Protein AF-A0A1M7P3S8-F1 (afdb_monomer_lite)

Sequence (87 aa):
MSAIEVIIKEQTYRIIRNDADNYTFSVFNYATCHIITKNDFGIWKRVQHLFGTEIIPIDEIGDIIDNEYTPWPANEVQPSFRKRMEH

pLDDT: mean 81.93, std 18.0, range [40.25, 96.56]

Secondary structure (DSSP, 8-state):
--EEEEEETTEEEEEEE-TT-TTEEEEE-SS-EEEEEE-TTS-EEEEEEEE-SPPP-HHHHHHHHHHHH-SSS--------------

Structure (mmCIF, N/CA/C/O backbone):
data_AF-A0A1M7P3S8-F1
#
_entry.id   AF-A0A1M7P3S8-F1
#
loop_
_atom_site.group_PDB
_atom_site.id
_atom_site.type_symbol
_atom_site.label_atom_id
_atom_site.label_alt_id
_atom_site.label_comp_id
_atom_site.label_asym_id
_atom_site.label_entity_id
_atom_site.label_seq_id
_atom_site.pdbx_PDB_ins_code
_atom_site.Cartn_x
_atom_site.Cartn_y
_atom_site.Cartn_z
_atom_site.occupancy
_atom_site.B_iso_or_equiv
_atom_site.auth_seq_id
_atom_site.auth_comp_id
_atom_site.auth_asym_id
_atom_site.auth_atom_id
_atom_site.pdbx_PDB_model_num
ATOM 1 N N . MET A 1 1 ? 4.603 -16.430 -3.264 1.00 58.03 1 MET A N 1
ATOM 2 C CA . MET A 1 1 ? 4.200 -15.054 -2.921 1.00 58.03 1 MET A CA 1
ATOM 3 C C . MET A 1 1 ? 4.493 -14.813 -1.451 1.00 58.03 1 MET A C 1
ATOM 5 O O . MET A 1 1 ? 3.849 -15.426 -0.605 1.00 58.03 1 MET A O 1
ATOM 9 N N . SER A 1 2 ? 5.510 -14.007 -1.145 1.00 74.75 2 SER A N 1
ATOM 10 C CA . SER A 1 2 ? 5.759 -13.524 0.216 1.00 74.75 2 SER A CA 1
ATOM 11 C C . SER A 1 2 ? 4.763 -12.410 0.539 1.00 74.75 2 SER A C 1
ATOM 13 O O . SER A 1 2 ? 4.479 -11.564 -0.309 1.00 74.75 2 SER A O 1
ATOM 15 N N . ALA A 1 3 ? 4.218 -12.432 1.750 1.00 86.69 3 ALA A N 1
ATOM 16 C CA . ALA A 1 3 ? 3.352 -11.383 2.265 1.00 86.69 3 ALA A CA 1
ATOM 17 C C . ALA A 1 3 ? 3.923 -10.895 3.594 1.00 86.69 3 ALA A C 1
ATOM 19 O O . ALA A 1 3 ? 4.403 -11.715 4.377 1.00 86.69 3 ALA A O 1
ATOM 20 N N . ILE A 1 4 ? 3.842 -9.591 3.840 1.00 92.06 4 ILE A N 1
ATOM 21 C CA . ILE A 1 4 ? 4.091 -9.013 5.162 1.00 92.06 4 ILE A CA 1
ATOM 22 C C . ILE A 1 4 ? 2.769 -8.518 5.741 1.00 92.06 4 ILE A C 1
ATOM 24 O O . ILE A 1 4 ? 1.882 -8.077 5.003 1.00 92.06 4 ILE A O 1
ATOM 28 N N . GLU A 1 5 ? 2.634 -8.615 7.056 1.00 95.25 5 GLU A N 1
ATOM 29 C CA . GLU A 1 5 ? 1.499 -8.077 7.799 1.00 95.25 5 GLU A CA 1
ATOM 30 C C . GLU A 1 5 ? 2.010 -7.003 8.749 1.00 95.25 5 GLU A C 1
ATOM 32 O O . GLU A 1 5 ? 2.964 -7.227 9.493 1.00 95.25 5 GLU A O 1
ATOM 37 N N . VAL A 1 6 ? 1.390 -5.828 8.700 1.00 94.56 6 VAL A N 1
ATOM 38 C CA . VAL A 1 6 ? 1.800 -4.664 9.486 1.00 94.56 6 VAL A CA 1
ATOM 39 C C . VAL A 1 6 ? 0.599 -4.003 10.132 1.00 94.56 6 VAL A C 1
ATOM 41 O O . VAL A 1 6 ? -0.501 -4.015 9.583 1.00 94.56 6 VAL A O 1
ATOM 44 N N . ILE A 1 7 ? 0.812 -3.420 11.309 1.00 95.19 7 ILE A N 1
ATOM 45 C CA . ILE A 1 7 ? -0.223 -2.694 12.043 1.00 95.19 7 ILE A CA 1
ATOM 46 C C . ILE A 1 7 ? 0.061 -1.203 11.908 1.00 95.19 7 ILE A C 1
ATOM 48 O O . ILE A 1 7 ? 1.110 -0.727 12.336 1.00 95.19 7 ILE A O 1
ATOM 52 N N . ILE A 1 8 ? -0.887 -0.470 11.331 1.00 93.56 8 ILE A N 1
ATOM 53 C CA . ILE A 1 8 ? -0.812 0.977 11.135 1.00 93.56 8 ILE A CA 1
ATOM 54 C C . ILE A 1 8 ? -2.113 1.590 11.644 1.00 93.56 8 ILE A C 1
ATOM 56 O O . ILE A 1 8 ? -3.189 1.221 11.179 1.00 93.56 8 ILE A O 1
ATOM 60 N N . LYS A 1 9 ? -2.024 2.530 12.596 1.00 90.44 9 LYS A N 1
ATOM 61 C CA . LYS A 1 9 ? -3.190 3.210 13.202 1.00 90.44 9 LYS A CA 1
ATOM 62 C C . LYS A 1 9 ? -4.282 2.224 13.644 1.00 90.44 9 LYS A C 1
ATOM 64 O O . LYS A 1 9 ? -5.443 2.377 13.286 1.00 90.44 9 LYS A O 1
ATOM 69 N N . GLU A 1 10 ? -3.873 1.189 14.380 1.00 91.62 10 GLU A N 1
ATOM 70 C CA . GLU A 1 10 ? -4.749 0.124 14.905 1.00 91.62 10 GLU A CA 1
ATOM 71 C C . GLU A 1 10 ? -5.399 -0.775 13.837 1.00 91.62 10 GLU A C 1
ATOM 73 O O . GLU A 1 10 ? -6.219 -1.630 14.163 1.00 91.62 10 GLU A O 1
ATOM 78 N N . GLN A 1 11 ? -5.005 -0.643 12.568 1.00 93.62 11 GLN A N 1
ATOM 79 C CA . GLN A 1 11 ? -5.473 -1.498 11.483 1.00 93.62 11 GLN A CA 1
ATOM 80 C C . GLN A 1 11 ? -4.367 -2.418 10.982 1.00 93.62 11 GLN A C 1
ATOM 82 O O . GLN A 1 11 ? -3.238 -1.985 10.751 1.00 93.62 11 GLN A O 1
ATOM 87 N N . THR A 1 12 ? -4.712 -3.683 10.761 1.00 96.19 12 THR A N 1
ATOM 88 C CA . THR A 1 12 ? -3.803 -4.659 10.157 1.00 96.19 12 THR A CA 1
ATOM 89 C C . THR A 1 12 ? -3.914 -4.610 8.641 1.00 96.19 12 THR A C 1
ATOM 91 O O . THR A 1 12 ? -4.984 -4.854 8.080 1.00 96.19 12 THR A O 1
ATOM 94 N N . TYR A 1 13 ? -2.791 -4.349 7.984 1.00 96.56 13 TYR A N 1
ATOM 95 C CA . TYR A 1 13 ? -2.642 -4.401 6.539 1.00 96.56 13 TYR A CA 1
ATOM 96 C C . TYR A 1 13 ? -1.798 -5.597 6.145 1.00 96.56 13 TYR A C 1
ATOM 98 O O . TYR A 1 13 ? -0.747 -5.857 6.728 1.00 96.56 13 TYR A O 1
ATOM 106 N N . ARG A 1 14 ? -2.238 -6.291 5.103 1.00 95.94 14 ARG A N 1
ATOM 107 C CA . ARG A 1 14 ? -1.471 -7.319 4.419 1.00 95.94 14 ARG A CA 1
ATOM 108 C C . ARG A 1 14 ? -0.965 -6.761 3.100 1.00 95.94 14 ARG A C 1
ATOM 110 O O . ARG A 1 14 ? -1.741 -6.247 2.294 1.00 95.94 14 ARG A O 1
ATOM 117 N N . ILE A 1 15 ? 0.342 -6.868 2.899 1.00 95.06 15 ILE A N 1
ATOM 118 C CA . ILE A 1 15 ? 1.048 -6.343 1.733 1.00 95.06 15 ILE A CA 1
ATOM 119 C C . ILE A 1 15 ? 1.644 -7.527 0.980 1.00 95.06 15 ILE A C 1
ATOM 121 O O . ILE A 1 15 ? 2.420 -8.307 1.535 1.00 95.06 15 ILE A O 1
ATOM 125 N N . ILE A 1 16 ? 1.268 -7.667 -0.287 1.00 92.44 16 ILE A N 1
ATOM 126 C CA . ILE A 1 16 ? 1.703 -8.750 -1.166 1.00 92.44 16 ILE A CA 1
ATOM 127 C C . ILE A 1 16 ? 2.382 -8.139 -2.381 1.00 92.44 16 ILE A C 1
ATOM 129 O O . ILE A 1 16 ? 1.814 -7.278 -3.052 1.00 92.44 16 ILE A O 1
ATOM 133 N N . ARG A 1 17 ? 3.594 -8.602 -2.678 1.00 89.94 17 ARG A N 1
ATOM 134 C CA . ARG A 1 17 ? 4.309 -8.208 -3.890 1.00 89.94 17 ARG A CA 1
ATOM 135 C C . ARG A 1 17 ? 3.666 -8.844 -5.120 1.00 89.94 17 ARG A C 1
ATOM 137 O O . ARG A 1 17 ? 3.383 -10.042 -5.108 1.00 89.94 17 ARG A O 1
ATOM 144 N N . ASN A 1 18 ? 3.464 -8.065 -6.178 1.00 85.88 18 ASN A N 1
ATOM 145 C CA . ASN A 1 18 ? 2.964 -8.585 -7.446 1.00 85.88 18 ASN A CA 1
ATOM 146 C C . ASN A 1 18 ? 4.152 -9.021 -8.318 1.00 85.88 18 ASN A C 1
ATOM 148 O O . ASN A 1 18 ? 4.903 -8.188 -8.806 1.00 85.88 18 ASN A O 1
ATOM 152 N N . ASP A 1 19 ? 4.312 -10.327 -8.549 1.00 73.44 19 ASP A N 1
ATOM 153 C CA . ASP A 1 19 ? 5.494 -10.907 -9.221 1.00 73.44 19 ASP A CA 1
ATOM 154 C C . ASP A 1 19 ? 5.716 -10.427 -10.676 1.00 73.44 19 ASP A C 1
ATOM 156 O O . ASP A 1 19 ? 6.794 -10.622 -11.232 1.00 73.44 19 ASP A O 1
ATOM 160 N N . ALA A 1 20 ? 4.715 -9.800 -11.304 1.00 73.25 20 ALA A N 1
ATOM 161 C CA . ALA A 1 20 ? 4.817 -9.263 -12.663 1.00 73.25 20 ALA A CA 1
ATOM 162 C C . ALA A 1 20 ? 5.568 -7.921 -12.745 1.00 73.25 20 ALA A C 1
ATOM 164 O O . ALA A 1 20 ? 6.029 -7.550 -13.822 1.00 73.25 20 ALA A O 1
ATOM 165 N N . ASP A 1 21 ? 5.670 -7.189 -11.634 1.00 71.75 21 ASP A N 1
ATOM 166 C CA . ASP A 1 21 ? 6.321 -5.885 -11.575 1.00 71.75 21 ASP A CA 1
ATOM 167 C C . ASP A 1 21 ? 6.948 -5.681 -10.193 1.00 71.75 21 ASP A C 1
ATOM 169 O O . ASP A 1 21 ? 6.267 -5.654 -9.166 1.00 71.75 21 ASP A O 1
ATOM 173 N N . ASN A 1 22 ? 8.269 -5.495 -10.182 1.00 73.06 22 ASN A N 1
ATOM 174 C CA . ASN A 1 22 ? 9.060 -5.352 -8.967 1.00 73.06 22 ASN A CA 1
ATOM 175 C C . ASN A 1 22 ? 8.622 -4.177 -8.079 1.00 73.06 22 ASN A C 1
ATOM 177 O O . ASN A 1 22 ? 8.967 -4.186 -6.893 1.00 73.06 22 ASN A O 1
ATOM 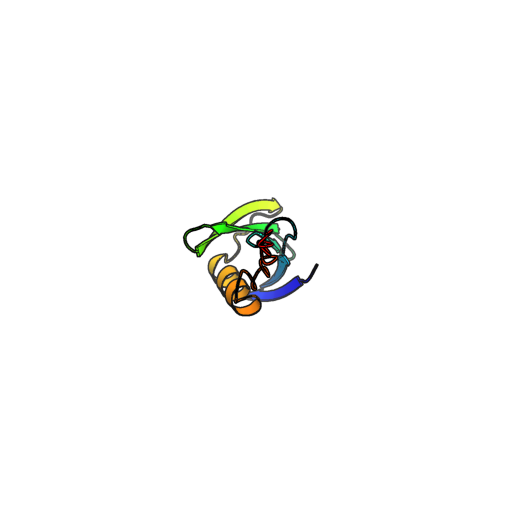181 N N . TYR A 1 23 ? 7.883 -3.213 -8.635 1.00 83.88 23 TYR A N 1
ATOM 182 C CA . TYR A 1 23 ? 7.468 -1.978 -7.976 1.00 83.88 23 TYR A CA 1
ATOM 183 C C . TYR A 1 23 ? 6.000 -1.957 -7.566 1.00 83.88 23 TYR A C 1
ATOM 185 O O . TYR A 1 23 ? 5.563 -0.964 -6.989 1.00 83.88 23 TYR A O 1
ATOM 193 N N . THR A 1 24 ? 5.241 -3.023 -7.828 1.00 91.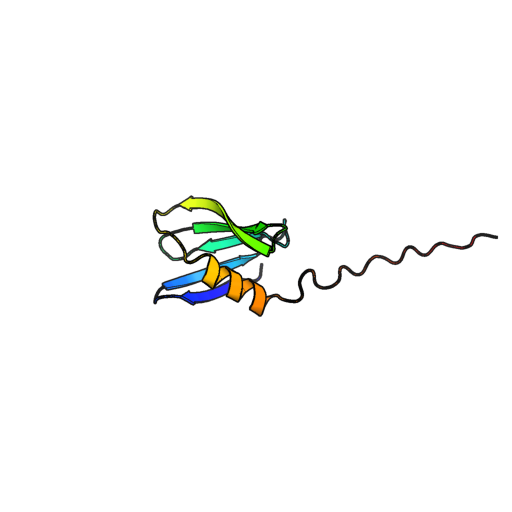62 24 THR A N 1
ATOM 194 C CA . THR A 1 24 ? 3.794 -3.035 -7.609 1.00 91.62 24 THR A CA 1
ATOM 195 C C . THR A 1 24 ? 3.392 -4.003 -6.495 1.00 91.62 24 THR A C 1
ATOM 197 O O . THR A 1 24 ? 3.811 -5.160 -6.446 1.00 91.62 24 THR A O 1
ATOM 200 N N . PHE A 1 25 ? 2.537 -3.524 -5.592 1.00 93.69 25 PHE A N 1
ATOM 201 C CA . PHE A 1 25 ? 2.094 -4.250 -4.407 1.00 93.69 25 PHE A CA 1
ATOM 202 C C . PHE A 1 25 ? 0.578 -4.180 -4.255 1.00 93.69 25 PHE A C 1
ATOM 204 O O . PHE A 1 25 ? -0.041 -3.134 -4.454 1.00 93.69 25 PHE A O 1
ATOM 211 N N . SER A 1 26 ? -0.010 -5.301 -3.856 1.00 94.81 26 SER A N 1
ATOM 212 C CA . SER A 1 26 ? -1.390 -5.379 -3.389 1.00 94.81 26 SER A CA 1
ATOM 213 C C . SER A 1 26 ? -1.417 -5.139 -1.882 1.00 94.81 26 SER A C 1
ATOM 215 O O . SER A 1 26 ? -0.729 -5.829 -1.132 1.00 94.81 26 SER A O 1
ATOM 217 N N . VAL A 1 27 ? -2.210 -4.170 -1.439 1.00 95.75 27 VAL A N 1
ATOM 218 C CA . VAL A 1 27 ? -2.339 -3.757 -0.040 1.00 95.75 27 VAL A CA 1
ATOM 219 C C . VAL A 1 27 ? -3.800 -3.830 0.354 1.00 95.75 27 VAL A C 1
ATOM 221 O O . VAL A 1 27 ? -4.636 -3.136 -0.227 1.00 95.75 27 VAL A O 1
ATOM 224 N N . PHE A 1 28 ? -4.117 -4.641 1.353 1.00 95.12 28 PHE A N 1
ATOM 225 C CA . PHE A 1 28 ? -5.491 -4.797 1.808 1.00 95.12 28 PHE A CA 1
ATOM 226 C C . PHE A 1 28 ? -5.580 -4.997 3.313 1.00 95.12 28 PHE A C 1
ATOM 228 O O . PHE A 1 28 ? -4.658 -5.499 3.948 1.00 95.12 28 PHE A O 1
ATOM 235 N N . ASN A 1 29 ? -6.714 -4.602 3.872 1.00 94.25 29 ASN A N 1
ATOM 236 C CA . ASN A 1 29 ? -7.138 -4.953 5.222 1.00 94.25 29 ASN A CA 1
ATOM 237 C C . ASN A 1 29 ? -8.479 -5.712 5.118 1.00 94.25 29 ASN A C 1
ATOM 239 O O . ASN A 1 29 ? -8.848 -6.210 4.053 1.00 94.25 29 ASN A O 1
ATOM 243 N N . TYR A 1 30 ? -9.223 -5.808 6.218 1.00 91.56 30 TYR A N 1
ATOM 244 C CA . TYR A 1 30 ? -10.531 -6.468 6.228 1.00 91.56 30 TYR A CA 1
ATOM 245 C C . TYR A 1 30 ? -11.627 -5.724 5.428 1.00 91.56 30 TYR A C 1
ATOM 247 O O . TYR A 1 30 ? -12.656 -6.323 5.126 1.00 91.56 30 TYR A O 1
ATOM 255 N N . ALA A 1 31 ? -11.431 -4.441 5.100 1.00 92.56 31 ALA A N 1
ATOM 256 C CA . ALA A 1 31 ? -12.446 -3.546 4.539 1.00 92.56 31 ALA A CA 1
ATOM 257 C C . ALA A 1 31 ? -12.128 -3.031 3.124 1.00 92.56 31 ALA A C 1
ATOM 259 O O . ALA A 1 31 ? -13.045 -2.715 2.365 1.00 92.56 31 ALA A O 1
ATOM 260 N N . THR A 1 32 ? -10.850 -2.936 2.753 1.00 95.06 32 THR A N 1
ATOM 261 C CA . THR A 1 32 ? -10.407 -2.326 1.496 1.00 95.06 32 THR A CA 1
ATOM 262 C C . THR A 1 32 ? -9.239 -3.071 0.862 1.00 95.06 32 THR A C 1
ATOM 264 O O . THR A 1 32 ? -8.438 -3.704 1.553 1.00 95.06 32 THR A O 1
ATOM 267 N N . CYS A 1 33 ? -9.120 -2.966 -0.463 1.00 95.75 33 CYS A N 1
ATOM 268 C CA . CYS A 1 33 ? -7.989 -3.482 -1.226 1.00 95.75 33 CYS A CA 1
ATOM 269 C C . CYS A 1 33 ? -7.555 -2.506 -2.321 1.00 95.75 33 CYS A C 1
ATOM 271 O O . CYS A 1 33 ? -8.341 -2.090 -3.180 1.00 95.75 33 CYS A O 1
ATOM 273 N N . HIS A 1 34 ? -6.267 -2.183 -2.317 1.00 95.75 34 HIS A N 1
ATOM 274 C CA . HIS A 1 34 ? -5.631 -1.267 -3.247 1.00 95.75 34 HIS A CA 1
ATOM 275 C C . HIS A 1 34 ? -4.414 -1.911 -3.894 1.00 95.75 34 HIS A C 1
ATOM 277 O O . HIS A 1 34 ? -3.742 -2.753 -3.305 1.00 95.75 34 HIS A O 1
ATOM 283 N N . ILE A 1 35 ? -4.092 -1.446 -5.094 1.00 94.75 35 ILE A N 1
ATOM 284 C CA . ILE A 1 35 ? -2.802 -1.700 -5.722 1.00 94.75 35 ILE A CA 1
ATOM 285 C C . ILE A 1 35 ? -2.028 -0.390 -5.708 1.00 94.75 35 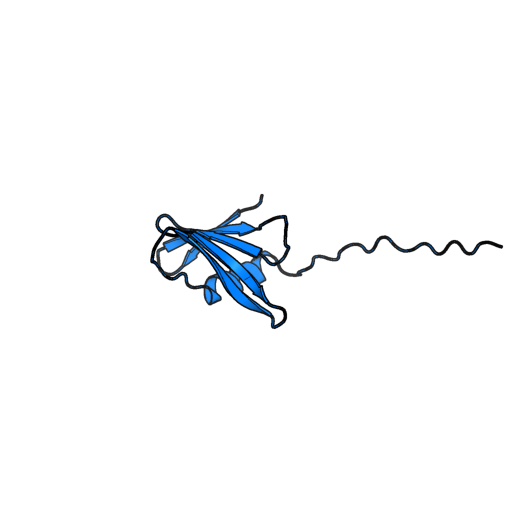ILE A C 1
ATOM 287 O O . ILE A 1 35 ? -2.540 0.647 -6.151 1.00 94.75 35 ILE A O 1
ATOM 291 N N . ILE A 1 36 ? -0.805 -0.443 -5.195 1.00 95.31 36 ILE A N 1
ATOM 292 C CA . ILE A 1 36 ? 0.124 0.683 -5.165 1.00 95.31 36 ILE A CA 1
ATOM 293 C C . ILE A 1 36 ? 1.370 0.354 -5.980 1.00 95.31 36 ILE A C 1
ATOM 295 O O . ILE A 1 36 ? 1.754 -0.808 -6.094 1.00 95.31 36 ILE A O 1
ATOM 299 N N . THR A 1 37 ? 1.993 1.382 -6.543 1.00 93.81 37 THR A N 1
ATOM 300 C CA . THR A 1 37 ? 3.264 1.277 -7.256 1.00 93.81 37 THR A CA 1
ATOM 301 C C . THR A 1 37 ? 4.200 2.408 -6.855 1.00 93.81 37 THR A C 1
ATOM 303 O O . THR A 1 37 ? 3.730 3.495 -6.495 1.00 93.81 37 THR A O 1
ATOM 306 N N . LYS A 1 38 ? 5.510 2.180 -6.938 1.00 92.12 38 LYS A N 1
ATOM 307 C CA . LYS A 1 38 ? 6.511 3.240 -6.799 1.00 92.12 38 LYS A CA 1
ATOM 308 C C . LYS A 1 38 ? 6.827 3.806 -8.176 1.00 92.12 38 LYS A C 1
ATOM 310 O O . LYS A 1 38 ? 7.196 3.064 -9.078 1.00 92.12 38 LYS A O 1
ATOM 315 N N . ASN A 1 39 ? 6.658 5.112 -8.356 1.00 89.12 39 ASN A N 1
ATOM 316 C CA . ASN A 1 39 ? 7.006 5.749 -9.624 1.00 89.12 39 ASN A CA 1
ATOM 317 C C . ASN A 1 39 ? 8.525 5.980 -9.757 1.00 89.12 39 ASN A C 1
ATOM 319 O O . ASN A 1 39 ? 9.272 5.844 -8.790 1.00 89.12 39 ASN A O 1
ATOM 323 N N . ASP A 1 40 ? 8.960 6.441 -10.932 1.00 86.88 40 ASP A N 1
ATOM 324 C CA . ASP A 1 40 ? 10.375 6.736 -11.228 1.00 86.88 40 ASP A CA 1
ATOM 325 C C . ASP A 1 40 ? 10.992 7.835 -10.342 1.00 86.88 40 ASP A C 1
ATOM 327 O O . ASP A 1 40 ? 12.210 7.967 -10.259 1.00 86.88 40 ASP A O 1
ATOM 331 N N . PHE A 1 41 ? 10.161 8.627 -9.658 1.00 88.25 41 PHE A N 1
ATOM 332 C CA . PHE A 1 41 ? 10.600 9.642 -8.695 1.00 88.25 4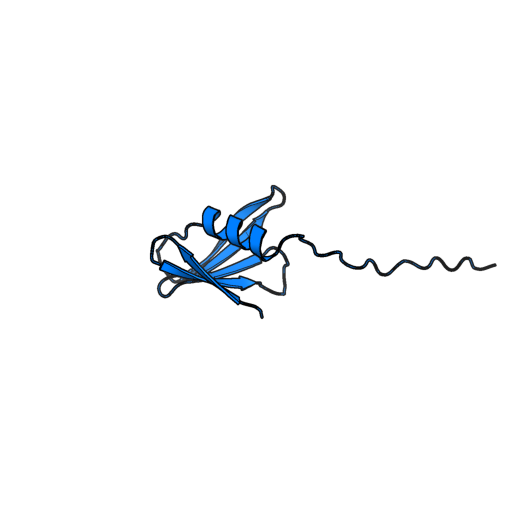1 PHE A CA 1
ATOM 333 C C . PHE A 1 41 ? 10.749 9.085 -7.272 1.00 88.25 41 PHE A C 1
ATOM 335 O O . PHE A 1 41 ? 11.027 9.845 -6.348 1.00 88.25 41 PHE A O 1
ATOM 342 N N . GLY A 1 42 ? 10.534 7.783 -7.076 1.00 87.62 42 GLY A N 1
ATOM 343 C CA . GLY A 1 42 ? 10.604 7.136 -5.772 1.00 87.62 42 GLY A CA 1
ATOM 344 C C . GLY A 1 42 ? 9.387 7.390 -4.878 1.00 87.62 42 GLY A C 1
ATOM 345 O O . GLY A 1 42 ? 9.471 7.177 -3.675 1.00 87.62 42 GLY A O 1
ATOM 346 N N . ILE A 1 43 ? 8.261 7.834 -5.439 1.00 90.81 43 ILE A N 1
ATOM 347 C CA . ILE A 1 43 ? 7.037 8.153 -4.696 1.00 90.81 43 ILE A CA 1
ATOM 348 C C . ILE A 1 43 ? 6.020 7.028 -4.881 1.00 90.81 43 ILE A C 1
ATOM 350 O O . ILE A 1 43 ? 5.693 6.648 -6.011 1.00 90.81 43 ILE A O 1
ATOM 354 N N . TRP A 1 44 ? 5.474 6.543 -3.768 1.00 94.50 44 TRP A N 1
ATOM 355 C CA . TRP A 1 44 ? 4.401 5.556 -3.755 1.00 94.50 44 TRP A CA 1
ATOM 356 C C . TRP A 1 44 ? 3.065 6.177 -4.155 1.00 94.50 44 TRP A C 1
ATOM 358 O O . TRP A 1 44 ? 2.663 7.234 -3.671 1.00 94.50 44 TRP A O 1
ATOM 368 N N . LYS A 1 45 ? 2.357 5.520 -5.072 1.00 94.81 45 LYS A N 1
ATOM 369 C CA . LYS A 1 45 ? 1.060 5.972 -5.576 1.00 94.81 45 LYS A CA 1
ATOM 370 C C . LYS A 1 45 ? 0.095 4.812 -5.696 1.00 94.81 45 LYS A C 1
ATOM 372 O O . LYS A 1 45 ? 0.460 3.720 -6.115 1.00 94.81 45 LYS A O 1
ATOM 377 N N . ARG A 1 46 ? -1.179 5.077 -5.416 1.00 94.38 46 ARG A N 1
ATOM 378 C CA . ARG A 1 46 ? -2.263 4.142 -5.726 1.00 94.38 46 ARG A CA 1
ATOM 379 C C . ARG A 1 46 ? -2.527 4.131 -7.227 1.00 94.38 46 ARG A C 1
ATOM 381 O O . ARG A 1 46 ? -2.867 5.168 -7.792 1.00 94.38 46 ARG A O 1
ATOM 388 N N . VAL A 1 47 ? -2.441 2.953 -7.835 1.00 92.62 47 VAL A N 1
ATOM 389 C CA . VAL A 1 47 ? -2.777 2.729 -9.250 1.00 92.62 47 VAL A CA 1
ATOM 390 C C . VAL A 1 47 ? -4.157 2.119 -9.424 1.00 92.62 47 VAL A C 1
ATOM 392 O O . VAL A 1 47 ? -4.838 2.417 -10.400 1.00 92.62 47 VAL A O 1
ATOM 395 N N . GLN A 1 48 ? -4.608 1.316 -8.458 1.00 93.56 48 GLN A N 1
ATOM 396 C CA . GLN A 1 48 ? -5.932 0.711 -8.505 1.00 93.56 48 GLN A CA 1
ATOM 397 C C . GLN A 1 48 ? -6.572 0.644 -7.121 1.00 93.56 48 GLN A C 1
ATOM 399 O O . GLN A 1 48 ? -5.904 0.543 -6.093 1.00 93.56 48 GLN A O 1
ATOM 404 N N . HIS A 1 49 ? -7.896 0.701 -7.112 1.00 92.69 49 HIS A N 1
ATOM 405 C CA . HIS A 1 49 ? -8.739 0.458 -5.954 1.00 92.69 49 HIS A CA 1
ATOM 406 C C . HIS A 1 49 ? -9.757 -0.609 -6.356 1.00 92.69 49 HIS A C 1
ATOM 408 O O . HIS A 1 49 ? -10.495 -0.398 -7.317 1.00 92.69 49 HIS A O 1
ATOM 414 N N . LEU A 1 50 ? -9.728 -1.764 -5.689 1.00 91.94 50 LEU A N 1
ATOM 415 C CA . LEU A 1 50 ? -10.537 -2.923 -6.072 1.00 91.94 50 LEU A CA 1
ATOM 416 C C . LEU A 1 50 ? -11.886 -2.936 -5.351 1.00 91.94 50 LEU A C 1
ATOM 418 O O . LEU A 1 50 ? -12.919 -3.103 -5.991 1.00 91.94 50 LEU A O 1
ATOM 422 N N . PHE A 1 51 ? -11.880 -2.744 -4.034 1.00 93.81 51 PHE A N 1
ATOM 423 C CA . PHE A 1 51 ? -13.082 -2.632 -3.212 1.00 93.81 51 PHE A CA 1
ATOM 424 C C . PHE A 1 51 ? -12.777 -1.847 -1.939 1.00 93.81 51 PHE A C 1
ATOM 426 O O . PHE A 1 51 ? -11.612 -1.712 -1.573 1.00 93.81 51 PHE A O 1
ATOM 433 N N . GLY A 1 52 ? -13.838 -1.423 -1.252 1.00 90.50 52 GLY A N 1
ATOM 434 C CA . GLY A 1 52 ? -13.770 -0.565 -0.075 1.00 90.50 52 GLY A CA 1
ATOM 435 C C . GLY A 1 52 ? -14.016 0.897 -0.436 1.00 90.50 52 GLY A C 1
ATOM 436 O O . GLY A 1 52 ? -14.193 1.258 -1.599 1.00 90.50 52 GLY A O 1
ATOM 437 N N . THR A 1 53 ? -14.089 1.753 0.575 1.00 86.06 53 THR A N 1
ATOM 438 C CA . THR A 1 53 ? -14.129 3.218 0.400 1.00 86.06 53 THR A CA 1
ATOM 439 C C . THR A 1 53 ? -13.074 3.922 1.242 1.00 86.06 53 THR A C 1
ATOM 441 O O . THR A 1 53 ? -12.918 5.138 1.149 1.00 86.06 53 THR A O 1
ATOM 444 N N . GLU A 1 54 ? -12.361 3.166 2.075 1.00 87.44 54 GLU A N 1
ATOM 445 C CA . GLU A 1 54 ? -11.359 3.692 2.985 1.00 87.44 54 GLU A CA 1
ATOM 446 C C . GLU A 1 54 ? -10.091 4.086 2.229 1.00 87.44 54 GLU A C 1
ATOM 448 O O . GLU A 1 54 ? -9.710 3.489 1.220 1.00 87.44 54 GLU A O 1
ATOM 453 N N . ILE A 1 55 ? -9.443 5.137 2.720 1.00 87.81 55 ILE A N 1
ATOM 454 C CA . ILE A 1 55 ? -8.157 5.590 2.205 1.00 87.81 55 ILE A CA 1
ATOM 455 C C . ILE A 1 55 ? -7.076 4.946 3.063 1.00 87.81 55 ILE A C 1
ATOM 457 O O . ILE A 1 55 ? -7.081 5.094 4.283 1.00 87.81 55 ILE A O 1
ATOM 461 N N . ILE A 1 56 ? -6.135 4.267 2.416 1.00 92.75 56 ILE A N 1
ATOM 462 C CA . ILE A 1 56 ? -4.981 3.680 3.094 1.00 92.75 56 ILE A CA 1
ATOM 463 C C . ILE A 1 56 ? -3.862 4.708 3.316 1.00 92.75 56 ILE A C 1
ATOM 465 O O . ILE A 1 56 ? -3.693 5.617 2.495 1.00 92.75 56 ILE A O 1
ATOM 469 N N . PRO A 1 57 ? -3.062 4.563 4.386 1.00 94.81 57 PRO A N 1
ATOM 470 C CA . PRO A 1 57 ? -1.900 5.411 4.646 1.00 94.81 57 PRO A CA 1
ATOM 471 C C . PRO A 1 57 ? -0.720 5.018 3.733 1.00 94.81 57 PRO A C 1
ATOM 473 O O . PRO A 1 57 ? 0.204 4.332 4.160 1.00 94.81 57 PRO A O 1
ATOM 476 N N . ILE A 1 58 ? -0.775 5.415 2.454 1.00 94.38 58 ILE A N 1
ATOM 477 C CA . ILE A 1 58 ? 0.176 4.986 1.404 1.00 94.38 58 ILE A CA 1
ATOM 478 C C . ILE A 1 58 ? 1.628 5.296 1.765 1.00 94.38 58 ILE A C 1
ATOM 480 O O . ILE A 1 58 ? 2.481 4.452 1.520 1.00 94.38 58 ILE A O 1
ATOM 484 N N . ASP A 1 59 ? 1.901 6.466 2.341 1.00 94.12 59 ASP A N 1
ATOM 485 C CA . ASP A 1 59 ? 3.271 6.873 2.667 1.00 94.12 59 ASP A CA 1
ATOM 486 C C . ASP A 1 59 ? 3.880 5.952 3.739 1.00 94.12 59 ASP A C 1
ATOM 488 O O . ASP A 1 59 ? 4.949 5.389 3.533 1.00 94.12 59 ASP A O 1
ATOM 492 N N . GLU A 1 60 ? 3.140 5.685 4.823 1.00 95.81 60 GLU A N 1
ATOM 493 C CA . GLU A 1 60 ? 3.568 4.782 5.907 1.00 95.81 60 GLU A CA 1
ATOM 494 C C . GLU A 1 60 ? 3.773 3.342 5.400 1.00 95.81 60 GLU A C 1
ATOM 496 O O . GLU A 1 60 ? 4.735 2.668 5.766 1.00 95.81 60 GLU A O 1
ATOM 501 N N . ILE A 1 61 ? 2.885 2.869 4.519 1.00 95.25 61 ILE A N 1
ATOM 502 C CA . ILE A 1 61 ? 3.018 1.557 3.868 1.00 95.25 61 ILE A CA 1
ATOM 503 C C . ILE A 1 61 ? 4.243 1.526 2.945 1.00 95.25 61 ILE A C 1
ATOM 505 O O . ILE A 1 61 ? 4.962 0.528 2.903 1.00 95.25 61 ILE A O 1
ATOM 509 N N . GLY A 1 62 ? 4.474 2.606 2.204 1.00 93.88 62 GLY A N 1
ATOM 510 C CA . GLY A 1 62 ? 5.595 2.756 1.290 1.00 93.88 62 GLY A CA 1
ATOM 511 C C . GLY A 1 62 ? 6.944 2.686 1.996 1.00 93.88 62 GLY A C 1
ATOM 512 O O . GLY A 1 62 ? 7.8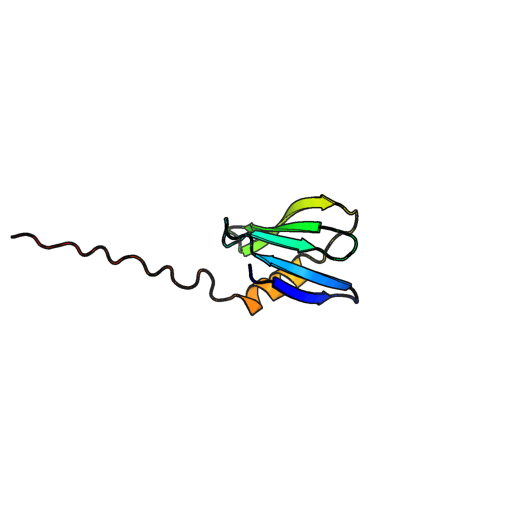16 1.933 1.566 1.00 93.88 62 GLY A O 1
ATOM 513 N N . ASP A 1 63 ? 7.082 3.394 3.117 1.00 93.62 63 ASP A N 1
ATOM 514 C CA . ASP A 1 63 ? 8.292 3.378 3.946 1.00 93.62 63 ASP A CA 1
ATOM 515 C C . ASP A 1 63 ? 8.592 1.972 4.491 1.00 93.62 63 ASP A C 1
ATOM 517 O O . ASP A 1 63 ? 9.742 1.533 4.519 1.00 93.62 63 ASP A O 1
ATOM 521 N N . ILE A 1 64 ? 7.558 1.227 4.892 1.00 93.62 64 ILE A N 1
ATOM 522 C CA . ILE A 1 64 ? 7.693 -0.171 5.326 1.00 93.62 64 ILE A CA 1
ATOM 523 C C . ILE A 1 64 ? 8.190 -1.048 4.177 1.00 93.62 64 ILE A C 1
ATOM 525 O O . ILE A 1 64 ? 9.117 -1.831 4.368 1.00 93.62 64 ILE A O 1
ATOM 529 N N . ILE A 1 65 ? 7.595 -0.926 2.986 1.00 91.88 65 ILE A N 1
ATOM 530 C CA . ILE A 1 65 ? 8.022 -1.701 1.813 1.00 91.88 65 ILE A CA 1
ATOM 531 C C . ILE A 1 65 ? 9.482 -1.389 1.474 1.00 91.88 65 ILE A C 1
ATOM 533 O O . ILE A 1 65 ? 10.256 -2.301 1.183 1.00 91.88 65 ILE A O 1
ATOM 537 N N . ASP A 1 66 ? 9.869 -0.118 1.539 1.00 91.00 66 ASP A N 1
ATOM 538 C CA . ASP A 1 66 ? 11.246 0.288 1.299 1.00 91.00 66 ASP A CA 1
ATOM 539 C C . ASP A 1 66 ? 12.196 -0.318 2.338 1.00 91.00 66 ASP A C 1
ATOM 541 O O . ASP A 1 66 ? 13.237 -0.843 1.957 1.00 91.00 66 ASP A O 1
ATOM 545 N N . ASN A 1 67 ? 11.843 -0.349 3.621 1.00 90.00 67 ASN A N 1
ATOM 546 C CA . ASN A 1 67 ? 12.697 -0.940 4.657 1.00 90.00 67 ASN A CA 1
ATOM 547 C C . ASN A 1 67 ? 12.803 -2.470 4.569 1.00 90.00 67 ASN A C 1
ATOM 549 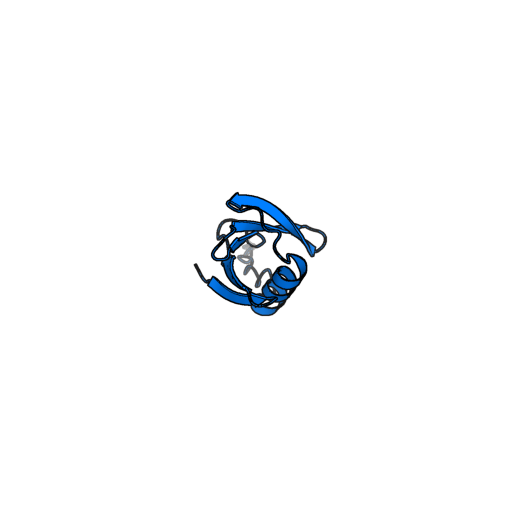O O . ASN A 1 67 ? 13.897 -3.015 4.687 1.00 90.00 67 ASN A O 1
ATOM 553 N N . GLU A 1 68 ? 11.683 -3.161 4.356 1.00 86.50 68 GLU A N 1
ATOM 554 C CA . GLU A 1 68 ? 11.617 -4.631 4.366 1.00 86.50 68 GLU A CA 1
ATOM 555 C C . GLU A 1 68 ? 12.272 -5.267 3.145 1.00 86.50 68 GLU A C 1
ATOM 557 O O . GLU A 1 68 ? 12.683 -6.427 3.172 1.00 86.50 68 GLU A O 1
ATOM 562 N N . TYR A 1 69 ? 12.351 -4.516 2.052 1.00 79.00 69 TYR A N 1
ATOM 563 C CA . TYR A 1 69 ? 12.724 -5.097 0.785 1.00 79.00 69 TYR A CA 1
ATOM 564 C C . TYR A 1 69 ? 13.897 -4.385 0.065 1.00 79.00 69 TYR A C 1
ATOM 566 O O . TYR A 1 69 ? 14.322 -4.830 -1.001 1.00 79.00 69 TYR A O 1
ATOM 574 N N . THR A 1 70 ? 14.489 -3.333 0.646 1.00 72.12 70 THR A N 1
ATOM 575 C CA . THR A 1 70 ? 15.745 -2.726 0.149 1.00 72.12 70 THR A CA 1
ATOM 576 C C . THR A 1 70 ? 16.963 -3.616 0.454 1.00 72.12 70 THR A C 1
ATOM 578 O O . THR A 1 70 ? 17.049 -4.175 1.548 1.00 72.12 70 THR A O 1
ATOM 581 N N . PRO A 1 71 ? 17.965 -3.711 -0.451 1.00 60.03 71 PRO A N 1
ATOM 582 C CA . PRO A 1 71 ? 18.107 -2.957 -1.700 1.00 60.03 71 PRO A CA 1
ATOM 583 C C . PRO A 1 71 ? 17.314 -3.527 -2.880 1.00 60.03 71 PRO A C 1
ATOM 585 O O . PRO A 1 71 ? 17.442 -4.701 -3.224 1.00 60.03 71 PRO A O 1
ATOM 588 N N . TRP A 1 72 ? 16.570 -2.638 -3.552 1.00 60.62 72 TRP A N 1
ATOM 589 C CA . TRP A 1 72 ? 15.890 -2.910 -4.819 1.00 60.62 72 TRP A CA 1
ATOM 590 C C . TRP A 1 72 ? 16.468 -2.101 -5.991 1.00 60.62 72 TRP A C 1
ATOM 592 O O . TRP A 1 72 ? 16.725 -0.908 -5.830 1.00 60.62 72 TRP A O 1
ATOM 602 N N . PRO A 1 73 ? 16.554 -2.698 -7.196 1.00 51.66 73 PRO A N 1
ATOM 603 C CA . PRO A 1 73 ? 16.429 -4.129 -7.447 1.00 51.66 73 PRO A CA 1
ATOM 604 C C . PRO A 1 73 ? 17.627 -4.860 -6.825 1.00 51.66 73 PRO A C 1
ATOM 606 O O . PRO A 1 73 ? 18.770 -4.445 -7.016 1.00 51.66 73 PRO A O 1
ATOM 609 N N . ALA A 1 74 ? 17.378 -5.937 -6.070 1.00 49.25 74 ALA A N 1
ATOM 610 C CA . ALA A 1 74 ? 18.432 -6.862 -5.677 1.00 49.25 74 ALA A CA 1
ATOM 611 C C . ALA A 1 74 ? 19.133 -7.269 -6.970 1.00 49.25 74 ALA A C 1
ATOM 613 O O . ALA A 1 74 ? 18.453 -7.827 -7.826 1.00 49.25 74 ALA A O 1
ATOM 614 N N . ASN A 1 75 ? 20.409 -6.885 -7.129 1.00 43.28 75 ASN A N 1
ATOM 615 C CA . ASN A 1 75 ? 21.222 -7.072 -8.332 1.00 43.28 75 ASN A CA 1
ATOM 616 C C . ASN A 1 75 ? 20.639 -8.155 -9.240 1.00 43.28 75 ASN A C 1
ATOM 618 O O . ASN A 1 75 ? 20.804 -9.347 -8.964 1.00 43.28 75 ASN A O 1
ATOM 622 N N . GLU A 1 76 ? 19.972 -7.749 -10.323 1.00 45.84 76 GLU A N 1
ATOM 623 C CA . GLU A 1 76 ? 19.886 -8.632 -11.469 1.00 45.84 76 GLU A CA 1
ATOM 624 C C . GLU A 1 76 ? 21.338 -8.970 -11.781 1.00 45.84 76 GLU A C 1
ATOM 626 O O . GLU A 1 76 ? 22.129 -8.101 -12.160 1.00 45.84 76 GLU A O 1
ATOM 631 N N . VAL A 1 77 ? 21.734 -10.212 -11.508 1.00 44.41 77 VAL A N 1
ATOM 632 C CA . VAL A 1 77 ? 22.969 -10.757 -12.039 1.00 44.41 77 VAL A CA 1
ATOM 633 C C . VAL A 1 77 ? 22.808 -10.612 -13.542 1.00 44.41 77 VAL A C 1
ATOM 635 O O . VAL A 1 77 ? 22.130 -11.419 -14.174 1.00 44.41 77 VAL A O 1
ATOM 638 N N . GLN A 1 78 ? 23.374 -9.541 -14.103 1.00 40.84 78 GLN A N 1
ATOM 639 C CA . GLN A 1 78 ? 23.525 -9.400 -15.538 1.00 40.84 78 GLN A CA 1
ATOM 640 C C . GLN A 1 78 ? 24.160 -10.715 -15.992 1.00 40.84 78 GLN A C 1
ATOM 642 O O . GLN A 1 78 ? 25.237 -11.058 -15.485 1.00 40.84 78 GLN A O 1
ATOM 647 N N . PRO A 1 79 ? 23.533 -11.494 -16.890 1.00 40.25 79 PRO A N 1
ATOM 648 C CA . PRO A 1 79 ? 24.248 -12.581 -17.514 1.00 40.25 79 PRO A CA 1
ATOM 649 C C . PRO A 1 79 ? 25.397 -11.912 -18.254 1.00 40.25 79 PRO A C 1
ATOM 651 O O . PRO A 1 79 ? 25.191 -11.198 -19.234 1.00 40.25 79 PRO A O 1
ATOM 654 N N . SER A 1 80 ? 26.603 -12.065 -17.704 1.00 46.69 80 SER A N 1
ATOM 655 C CA . SER A 1 80 ? 27.831 -11.535 -18.270 1.00 46.69 80 SER A CA 1
ATOM 656 C C . SER A 1 80 ? 27.828 -11.879 -19.752 1.00 46.69 80 SER A C 1
ATOM 658 O O . SER A 1 80 ? 27.901 -13.062 -20.105 1.00 46.69 80 SER A O 1
ATOM 660 N N . PHE A 1 81 ? 27.728 -10.875 -20.621 1.00 48.31 81 PHE A N 1
ATOM 661 C CA . PHE A 1 81 ? 28.019 -11.066 -22.029 1.00 48.31 81 PHE A CA 1
ATOM 662 C C . PHE A 1 81 ? 29.493 -11.464 -22.104 1.00 48.31 81 PHE A C 1
ATOM 664 O O . PHE A 1 81 ? 30.388 -10.621 -22.148 1.00 48.31 81 PHE A O 1
ATOM 671 N N . ARG A 1 82 ? 29.767 -12.774 -22.086 1.00 49.81 82 ARG A N 1
ATOM 672 C CA . ARG A 1 82 ? 31.035 -13.318 -22.554 1.00 49.81 82 ARG A CA 1
ATOM 673 C C . ARG A 1 82 ? 31.094 -12.985 -24.038 1.00 49.81 82 ARG A C 1
ATOM 675 O O . ARG A 1 82 ? 30.643 -13.766 -24.871 1.00 49.81 82 ARG A O 1
ATOM 682 N N . LYS A 1 83 ? 31.659 -11.821 -24.366 1.00 48.62 83 LYS A N 1
ATOM 683 C CA . LYS A 1 83 ? 32.318 -11.621 -25.653 1.00 48.62 83 LYS A CA 1
ATOM 684 C C . LYS A 1 83 ? 33.366 -12.728 -25.742 1.00 48.62 83 LYS A C 1
ATOM 686 O O . LYS A 1 83 ? 34.424 -12.639 -25.124 1.00 48.62 83 LYS A O 1
ATOM 691 N N . ARG A 1 84 ? 33.037 -13.814 -26.447 1.00 47.53 84 ARG A N 1
ATOM 692 C CA . ARG A 1 84 ? 34.061 -14.678 -27.023 1.00 47.53 84 ARG A CA 1
ATOM 693 C C . ARG A 1 84 ? 34.866 -13.766 -27.938 1.00 47.53 84 ARG A C 1
ATOM 695 O O . ARG A 1 84 ? 34.331 -13.253 -28.915 1.00 47.53 84 ARG A O 1
ATOM 702 N N . MET A 1 85 ? 36.110 -13.495 -27.561 1.00 46.69 85 MET A N 1
ATOM 703 C CA . MET A 1 85 ? 37.108 -13.142 -28.557 1.00 46.69 85 MET A CA 1
ATOM 704 C C . MET A 1 85 ? 37.292 -14.402 -29.398 1.00 46.69 85 MET A C 1
ATOM 706 O O . MET A 1 85 ? 37.809 -15.404 -28.907 1.00 46.69 85 MET A O 1
ATOM 710 N N . GLU A 1 86 ? 36.742 -14.382 -30.606 1.00 51.97 86 GLU A N 1
ATOM 711 C CA . GLU A 1 86 ? 37.094 -15.337 -31.646 1.00 51.97 86 GLU A CA 1
ATOM 712 C C . GLU A 1 86 ? 38.242 -14.738 -32.462 1.00 51.97 86 GLU A C 1
ATOM 714 O O . GLU A 1 86 ? 38.109 -13.626 -32.969 1.00 51.97 86 GLU A O 1
ATOM 719 N N . HIS A 1 87 ? 39.314 -15.537 -32.534 1.00 45.69 87 HIS A N 1
ATOM 720 C CA . HIS A 1 87 ? 40.450 -15.542 -33.465 1.00 45.69 87 HIS A CA 1
ATOM 721 C C . HIS A 1 87 ? 41.420 -14.352 -33.494 1.00 45.69 87 HIS A C 1
ATOM 723 O O . HIS A 1 87 ? 41.093 -13.288 -34.059 1.00 45.69 87 HIS A O 1
#

Foldseek 3Di:
DDWDWDADPNFIKIWADDPVDRFWIWIDGPAWIFIWGQDPVRDIDTPDTDGHDDDDPRVVVSVVCCVVPPPPPPDPPPPPPPPPPDD

Radius of gyration: 17.12 Å; chains: 1; bounding box: 55×25×48 Å